Protein AF-A0A7X9IGI2-F1 (afdb_monomer)

Secondary structure (DSSP, 8-state):
-HHHHHHHHHHHTSS-PEEEEEETTS---HHHHHHTS---TTSPPEEEEEESGGGS-TTHHHHTHHHHHT--TTEEEEE-----EETTEEPPPHHHHTSHHHHHHHHTT-------S-HHHHHHHHHHHHHHTT--

Sequence (136 aa):
MIRNRVERLLGESGEVFTREVFQGDEEIPDAFWRALTAPSLFAEPKAVILRRADSLPDEFWPKLKGPLSGFSAHVWPMICLEKPFGKKGPAVPKALSSQPYYQVAEKRRWIWTSPGLTRKDMAPMLKDWAGAKGLS

Foldseek 3Di:
DVVVVVVVVCVVVPFDADEDEAELLDPGDPVLVVLLDDPDPPDAAHEREYECVVNHDLVVQVVCLVSPVVPDPSYHYHYYHDDAADPVGDDDDPSNCPDPVNVVCVVVVVDDGDNPDDPVCPVVVVVVVCVVVVHD

Solvent-accessible surface area (backbone atoms only — not comparable to full-atom values): 8383 Å² total; per-residue (Å²): 107,69,65,61,51,51,54,48,53,45,65,72,64,80,57,79,59,50,78,47,79,46,53,27,78,50,86,80,54,74,64,57,62,53,59,54,46,82,93,49,97,83,49,78,30,31,34,39,33,34,35,42,43,69,61,46,58,64,80,53,48,69,66,48,53,67,59,63,67,69,72,52,89,46,40,45,80,43,84,36,72,75,69,76,56,49,99,90,43,67,84,74,58,67,57,47,65,72,33,70,69,44,51,48,32,56,77,71,64,67,72,81,86,77,78,68,85,40,88,80,52,42,63,59,51,51,50,54,54,30,52,77,68,75,48,130

Mean predicted aligned error: 6.14 Å

Nearest PDB structures (foldseek):
  6vvo-assembly1_C  TM=6.157E-01  e=3.316E-02  Homo sapiens
  8dqx-assembly1_C  TM=5.634E-01  e=2.230E-02  Saccharomyces cerevisiae
  2chg-assembly3_C  TM=4.987E-01  e=2.087E-02  Archaeoglobus fulgidus
  1sxj-assembly1_C  TM=5.722E-01  e=1.976E-01  Saccharomyces cerevisiae
  6vvo-assembly1_D  TM=4.394E-01  e=2.575E-01  Homo sapiens

Structure (mmCIF, N/CA/C/O backbone):
data_AF-A0A7X9IGI2-F1
#
_entry.id   AF-A0A7X9IGI2-F1
#
loop_
_atom_site.group_PDB
_atom_site.id
_atom_site.type_symbol
_atom_site.label_atom_id
_atom_site.label_alt_id
_atom_site.label_comp_id
_atom_site.label_asym_id
_atom_site.label_entity_id
_atom_site.label_seq_id
_atom_site.pdbx_PDB_ins_code
_atom_site.Cartn_x
_atom_site.Cartn_y
_atom_site.Cartn_z
_atom_site.occupancy
_atom_site.B_iso_or_equiv
_atom_site.auth_seq_id
_atom_site.auth_comp_id
_atom_site.auth_asym_id
_atom_site.auth_atom_id
_atom_site.pdbx_PDB_model_num
ATOM 1 N N . MET A 1 1 ? -5.372 -7.667 11.086 1.00 78.69 1 MET A N 1
ATOM 2 C CA . MET A 1 1 ? -6.389 -7.352 10.057 1.00 78.69 1 MET A CA 1
ATOM 3 C C . MET A 1 1 ? -5.795 -6.992 8.705 1.00 78.69 1 MET A C 1
ATOM 5 O O . MET A 1 1 ? -6.183 -7.638 7.745 1.00 78.69 1 MET A O 1
ATOM 9 N N . ILE A 1 2 ? -4.841 -6.058 8.607 1.00 85.06 2 ILE A N 1
ATOM 10 C CA . ILE A 1 2 ? -4.205 -5.705 7.318 1.00 85.06 2 ILE A CA 1
ATOM 11 C C . ILE A 1 2 ? -3.589 -6.930 6.632 1.00 85.06 2 ILE A C 1
ATOM 13 O O . ILE A 1 2 ? -3.909 -7.187 5.480 1.00 85.06 2 ILE A O 1
ATOM 17 N N . ARG A 1 3 ? -2.814 -7.751 7.361 1.00 85.50 3 ARG A N 1
ATOM 18 C CA . ARG A 1 3 ? -2.268 -9.018 6.835 1.00 85.50 3 ARG A CA 1
ATOM 19 C C . ARG A 1 3 ? -3.350 -9.904 6.209 1.00 85.50 3 ARG A C 1
ATOM 21 O O . ARG A 1 3 ? -3.248 -10.233 5.039 1.00 85.50 3 ARG A O 1
ATOM 28 N N . ASN A 1 4 ? -4.405 -10.222 6.960 1.00 85.31 4 ASN A N 1
ATOM 29 C CA . ASN A 1 4 ? -5.493 -11.073 6.468 1.00 85.31 4 ASN A CA 1
ATOM 30 C C . ASN A 1 4 ? -6.215 -10.442 5.264 1.00 85.31 4 ASN A C 1
ATOM 32 O O . ASN A 1 4 ? -6.658 -11.158 4.374 1.00 85.31 4 ASN A O 1
ATOM 36 N N . ARG A 1 5 ? -6.346 -9.106 5.222 1.00 90.12 5 ARG A N 1
ATOM 37 C CA . ARG A 1 5 ? -6.935 -8.405 4.074 1.00 90.12 5 ARG A CA 1
ATOM 38 C C . ARG A 1 5 ? -6.053 -8.529 2.835 1.00 90.12 5 ARG A C 1
ATOM 40 O O . ARG A 1 5 ? -6.588 -8.819 1.773 1.00 90.12 5 ARG A O 1
ATOM 47 N N . VAL A 1 6 ? -4.743 -8.337 2.977 1.00 90.56 6 VAL A N 1
ATOM 48 C CA . VAL A 1 6 ? -3.764 -8.543 1.900 1.00 90.56 6 VAL A CA 1
ATOM 49 C C . VAL A 1 6 ? -3.816 -9.990 1.418 1.00 90.56 6 VAL A C 1
ATOM 51 O O . VAL A 1 6 ? -4.019 -10.221 0.237 1.00 90.56 6 VAL A O 1
ATOM 54 N N . GLU A 1 7 ? -3.723 -10.966 2.322 1.00 89.94 7 GLU A N 1
ATOM 55 C CA . GLU A 1 7 ? -3.782 -12.395 1.978 1.00 89.94 7 GLU A CA 1
ATOM 56 C C . GLU A 1 7 ? -5.072 -12.756 1.243 1.00 89.94 7 GLU A C 1
ATOM 58 O O . GLU A 1 7 ? -5.031 -13.462 0.241 1.00 89.94 7 GLU A O 1
ATOM 63 N N . ARG A 1 8 ? -6.207 -12.212 1.691 1.00 90.19 8 ARG A N 1
ATOM 64 C CA . ARG A 1 8 ? -7.489 -12.392 1.016 1.00 90.19 8 ARG A CA 1
ATOM 65 C C . ARG A 1 8 ? -7.494 -11.783 -0.387 1.00 90.19 8 ARG A C 1
ATOM 67 O O . ARG A 1 8 ? -7.931 -12.454 -1.308 1.00 90.19 8 ARG A O 1
ATOM 74 N N . LEU A 1 9 ? -7.009 -10.551 -0.555 1.00 91.81 9 LEU A N 1
ATOM 75 C CA . LEU A 1 9 ? -6.936 -9.896 -1.868 1.00 91.81 9 LEU A CA 1
ATOM 76 C C . LEU A 1 9 ? -6.048 -10.673 -2.844 1.00 91.81 9 LEU A C 1
ATOM 78 O O . LEU A 1 9 ? -6.419 -10.843 -4.000 1.00 91.81 9 LEU A O 1
ATOM 82 N N . LEU A 1 10 ? -4.903 -11.167 -2.370 1.00 91.25 10 LEU A N 1
ATOM 83 C CA . LEU A 1 10 ? -4.006 -11.986 -3.181 1.00 91.25 10 LEU A CA 1
ATOM 84 C C . LEU A 1 10 ? -4.658 -13.330 -3.533 1.00 91.25 10 LEU A C 1
ATOM 86 O O . LEU A 1 10 ? -4.632 -13.725 -4.692 1.00 91.25 10 LEU A O 1
ATOM 90 N N . GLY A 1 11 ? -5.318 -13.992 -2.579 1.00 89.06 11 GLY A N 1
ATOM 91 C CA . GLY A 1 11 ? -6.041 -15.242 -2.836 1.00 89.06 11 GLY A CA 1
ATOM 92 C C . GLY A 1 11 ? -7.226 -15.086 -3.798 1.00 89.06 11 GLY A C 1
ATOM 93 O O . GLY A 1 11 ? -7.468 -15.967 -4.615 1.00 89.06 11 GLY A O 1
ATOM 94 N N . GLU A 1 12 ? -7.940 -13.959 -3.742 1.00 90.62 12 GLU A N 1
ATOM 95 C CA . GLU A 1 12 ? -9.060 -13.638 -4.642 1.00 90.62 12 GLU A CA 1
ATOM 96 C C . GLU A 1 12 ? -8.598 -13.271 -6.066 1.00 90.62 12 GLU A C 1
ATOM 98 O O . GLU A 1 12 ? -9.409 -13.301 -6.989 1.00 90.62 12 GLU A O 1
ATOM 103 N N . SER A 1 13 ? -7.318 -12.938 -6.265 1.00 87.44 13 SER A N 1
ATOM 104 C CA . SER A 1 13 ? -6.795 -12.507 -7.570 1.00 87.44 13 SER A CA 1
ATOM 105 C C . SER A 1 13 ? -6.610 -13.635 -8.585 1.00 87.44 13 SER A C 1
ATOM 107 O O . SER A 1 13 ? -6.588 -13.375 -9.783 1.00 87.44 13 SER A O 1
ATOM 109 N N . GLY A 1 14 ? -6.472 -14.878 -8.115 1.00 84.69 14 GLY A N 1
ATOM 110 C CA . GLY A 1 14 ? -6.148 -16.031 -8.959 1.00 84.69 14 GLY A CA 1
ATOM 111 C C . GLY A 1 14 ? -4.689 -16.089 -9.437 1.00 84.69 14 GLY A C 1
ATOM 112 O O . GLY A 1 14 ? -4.305 -17.084 -10.047 1.00 84.69 14 GLY A O 1
ATOM 113 N N . GLU A 1 15 ? -3.867 -15.082 -9.131 1.00 86.31 15 GLU A N 1
ATOM 114 C CA . GLU A 1 15 ? -2.439 -15.037 -9.451 1.00 86.31 15 GLU A CA 1
ATOM 115 C C . GLU A 1 15 ? -1.572 -15.266 -8.203 1.00 86.31 15 GLU A C 1
ATOM 117 O O . GLU A 1 15 ? -1.940 -14.925 -7.074 1.00 86.31 15 GLU A O 1
ATOM 122 N N . VAL A 1 16 ? -0.382 -15.837 -8.404 1.00 88.56 16 VAL A N 1
ATOM 123 C CA . VAL A 1 16 ? 0.604 -16.020 -7.333 1.00 88.56 16 VAL A CA 1
ATOM 124 C C . VAL A 1 16 ? 1.535 -14.814 -7.311 1.00 88.56 16 VAL A C 1
ATOM 126 O O . VAL A 1 16 ? 2.353 -14.636 -8.209 1.00 88.56 16 VAL A O 1
ATOM 129 N N . PHE A 1 17 ? 1.417 -14.003 -6.260 1.00 90.94 17 PHE A N 1
ATOM 130 C CA . PHE A 1 17 ? 2.268 -12.838 -6.043 1.00 90.94 17 PHE A CA 1
ATOM 131 C C . PHE A 1 17 ? 3.368 -13.117 -5.018 1.00 90.94 17 PHE A C 1
ATOM 133 O O . PHE A 1 17 ? 3.089 -13.513 -3.879 1.00 90.94 17 PHE A O 1
ATOM 140 N N . THR A 1 18 ? 4.607 -12.780 -5.367 1.00 92.00 18 THR A N 1
ATOM 141 C CA . THR A 1 18 ? 5.691 -12.638 -4.388 1.00 92.00 18 THR A CA 1
ATOM 142 C C . THR A 1 18 ? 5.451 -11.373 -3.563 1.00 92.00 18 THR A C 1
ATOM 144 O O . THR A 1 18 ? 5.169 -10.303 -4.100 1.00 92.00 18 THR A O 1
ATOM 147 N N . ARG A 1 19 ? 5.517 -11.482 -2.232 1.00 93.62 19 ARG A N 1
ATOM 148 C CA . ARG A 1 19 ? 5.216 -10.369 -1.315 1.00 93.62 19 ARG A CA 1
ATOM 149 C C . ARG A 1 19 ? 6.498 -9.661 -0.900 1.00 93.62 19 ARG A C 1
ATOM 151 O O . ARG A 1 19 ? 7.344 -10.274 -0.255 1.00 93.62 19 ARG A O 1
ATOM 158 N N . GLU A 1 20 ? 6.585 -8.366 -1.176 1.00 95.50 20 GLU A N 1
ATOM 159 C CA . GLU A 1 20 ? 7.664 -7.500 -0.698 1.00 95.50 20 GLU A CA 1
ATOM 160 C C . GLU A 1 20 ? 7.074 -6.441 0.239 1.00 95.50 20 GLU A C 1
ATOM 162 O O . GLU A 1 20 ? 6.210 -5.661 -0.160 1.00 95.50 20 GLU A O 1
ATOM 167 N N . VAL A 1 21 ? 7.491 -6.449 1.509 1.00 96.62 21 VAL A N 1
ATOM 168 C CA . VAL A 1 21 ? 6.923 -5.588 2.558 1.00 96.62 21 VAL A CA 1
ATOM 169 C C . VAL A 1 21 ? 7.945 -4.540 2.981 1.00 96.62 21 VAL A C 1
ATOM 171 O O . VAL A 1 21 ? 9.053 -4.885 3.379 1.00 96.62 21 VAL A O 1
ATOM 174 N N . PHE A 1 22 ? 7.537 -3.274 2.955 1.00 97.44 22 PHE A N 1
ATOM 175 C CA . PHE A 1 22 ? 8.331 -2.113 3.356 1.00 97.44 22 PHE A CA 1
ATOM 176 C C . PHE A 1 22 ? 7.627 -1.356 4.489 1.00 97.44 22 PHE A C 1
ATOM 178 O O . PHE A 1 22 ? 6.395 -1.364 4.572 1.00 97.44 22 PHE A O 1
ATOM 185 N N . GLN A 1 23 ? 8.397 -0.710 5.365 1.00 96.94 23 GLN A N 1
ATOM 186 C CA . GLN A 1 23 ? 7.902 0.035 6.528 1.00 96.94 23 GLN A CA 1
ATOM 187 C C . GLN A 1 23 ? 8.073 1.541 6.304 1.00 96.94 23 GLN A C 1
ATOM 189 O O . GLN A 1 23 ? 9.168 2.000 6.008 1.00 96.94 23 GLN A O 1
ATOM 194 N N . GLY A 1 24 ? 6.987 2.304 6.419 1.00 96.25 24 GLY A N 1
ATOM 195 C CA . GLY A 1 24 ? 6.959 3.748 6.166 1.00 96.25 24 GLY A CA 1
ATOM 196 C C . GLY A 1 24 ? 7.414 4.626 7.330 1.00 96.25 24 GLY A C 1
ATOM 197 O O . GLY A 1 24 ? 7.566 5.830 7.162 1.00 96.25 24 GLY A O 1
ATOM 198 N N . ASP A 1 25 ? 7.613 4.048 8.508 1.00 95.12 25 ASP A N 1
ATOM 199 C CA . ASP A 1 25 ? 8.218 4.70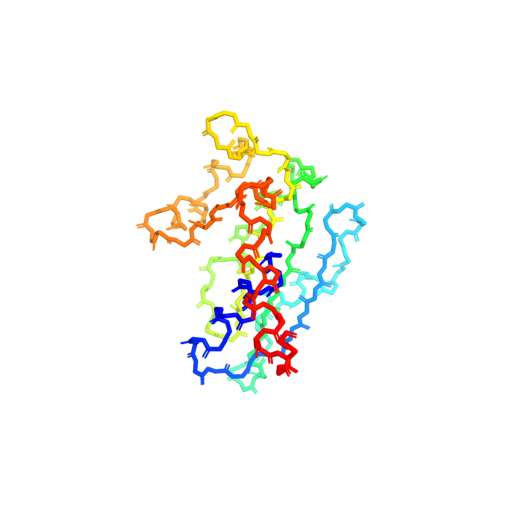4 9.670 1.00 95.12 25 ASP A CA 1
ATOM 200 C C . ASP A 1 25 ? 9.730 4.445 9.779 1.00 95.12 25 ASP A C 1
ATOM 202 O O . ASP A 1 25 ? 10.364 4.860 10.746 1.00 95.12 25 ASP A O 1
ATOM 206 N N . GLU A 1 26 ? 10.293 3.771 8.781 1.00 93.31 26 GLU A N 1
ATOM 207 C CA . GLU A 1 26 ? 11.723 3.595 8.572 1.00 93.31 26 GLU A CA 1
ATOM 208 C C . GLU A 1 26 ? 12.136 4.347 7.297 1.00 93.31 26 GLU A C 1
ATOM 210 O O . GLU A 1 26 ? 11.296 4.794 6.507 1.00 93.31 26 GLU A O 1
ATOM 215 N N . GLU A 1 27 ? 13.442 4.503 7.083 1.00 93.94 27 GLU A N 1
ATOM 216 C CA . GLU A 1 27 ? 13.941 5.054 5.826 1.00 93.94 27 GLU A CA 1
ATOM 217 C C . GLU A 1 27 ? 13.536 4.144 4.658 1.00 93.94 27 GLU A C 1
ATOM 219 O O . GLU A 1 27 ? 13.802 2.942 4.667 1.00 93.94 27 GLU A O 1
ATOM 224 N N . ILE A 1 28 ? 12.883 4.719 3.644 1.00 96.31 28 ILE A N 1
ATOM 225 C CA . ILE A 1 28 ? 12.427 3.960 2.478 1.00 96.31 28 ILE A CA 1
ATOM 226 C C . ILE A 1 28 ? 13.632 3.575 1.611 1.00 96.31 28 ILE A C 1
ATOM 228 O O . ILE A 1 28 ? 14.236 4.458 0.999 1.00 96.31 28 ILE A O 1
ATOM 232 N N . PRO A 1 29 ? 13.956 2.275 1.481 1.00 96.00 29 PRO A N 1
ATOM 233 C CA . PRO A 1 29 ? 15.134 1.844 0.742 1.00 96.00 29 PRO A CA 1
ATOM 234 C C . PRO A 1 29 ? 14.913 1.920 -0.774 1.00 96.00 29 PRO A C 1
ATOM 236 O O . PRO A 1 29 ? 13.800 1.730 -1.264 1.00 96.00 29 PRO A O 1
ATOM 239 N N . ASP A 1 30 ? 15.991 2.025 -1.553 1.00 94.56 30 ASP A N 1
ATOM 240 C CA . ASP A 1 30 ? 15.944 1.969 -3.027 1.00 94.56 30 ASP A CA 1
ATOM 241 C C . ASP A 1 30 ? 15.309 0.684 -3.582 1.00 94.56 30 ASP A C 1
ATOM 243 O O . ASP A 1 30 ? 14.835 0.632 -4.719 1.00 94.56 30 ASP A O 1
ATOM 247 N N . ALA A 1 31 ? 15.306 -0.393 -2.793 1.00 94.19 31 ALA A N 1
ATOM 248 C CA . ALA A 1 31 ? 14.595 -1.623 -3.129 1.00 94.19 31 ALA A CA 1
ATOM 249 C C . ALA A 1 31 ? 13.082 -1.399 -3.307 1.00 94.19 31 ALA A C 1
ATOM 251 O O . ALA A 1 31 ? 12.505 -1.982 -4.218 1.00 94.19 31 ALA A O 1
ATOM 252 N N . PHE A 1 32 ? 12.463 -0.509 -2.523 1.00 95.62 32 PHE A N 1
ATOM 253 C CA . PHE A 1 32 ? 11.042 -0.175 -2.653 1.00 95.62 32 PHE A CA 1
ATOM 254 C C . PHE A 1 32 ? 10.729 0.418 -4.028 1.00 95.62 32 PHE A C 1
ATOM 256 O O . PHE A 1 32 ? 9.820 -0.034 -4.723 1.00 95.62 32 PHE A O 1
ATOM 263 N N . TRP A 1 33 ? 11.522 1.405 -4.449 1.00 93.88 33 TRP A N 1
ATOM 264 C CA . TRP A 1 33 ? 11.326 2.074 -5.733 1.00 93.88 33 TRP A CA 1
ATOM 265 C C . TRP A 1 33 ? 11.521 1.116 -6.906 1.00 93.88 33 TRP A C 1
ATOM 267 O O . TRP A 1 33 ? 10.726 1.127 -7.842 1.00 93.88 33 TRP A O 1
ATOM 277 N N . ARG A 1 34 ? 12.521 0.231 -6.822 1.00 91.25 34 ARG A N 1
ATOM 278 C CA . ARG A 1 34 ? 12.740 -0.828 -7.816 1.00 91.25 34 ARG A CA 1
ATOM 279 C C . ARG A 1 34 ? 11.595 -1.838 -7.846 1.00 91.25 34 ARG A C 1
ATOM 281 O O . ARG A 1 34 ? 11.187 -2.239 -8.930 1.00 91.25 34 ARG A O 1
ATOM 288 N N . ALA A 1 35 ? 11.046 -2.213 -6.692 1.00 92.19 35 ALA A N 1
ATOM 289 C CA . ALA A 1 35 ? 9.927 -3.150 -6.609 1.00 92.19 35 ALA A CA 1
ATOM 290 C C . ALA A 1 35 ? 8.647 -2.604 -7.263 1.00 92.19 35 ALA A C 1
ATOM 292 O O . ALA A 1 35 ? 7.864 -3.373 -7.814 1.00 92.19 35 ALA A O 1
ATOM 293 N N . LEU A 1 36 ? 8.447 -1.279 -7.250 1.00 91.38 36 LEU A N 1
ATOM 294 C CA . LEU A 1 36 ? 7.322 -0.628 -7.933 1.00 91.38 36 LEU A CA 1
ATOM 295 C C . LEU A 1 36 ? 7.464 -0.575 -9.461 1.00 91.38 36 LEU A C 1
ATOM 297 O O . LEU A 1 36 ? 6.502 -0.252 -10.157 1.00 91.38 36 LEU A O 1
ATOM 301 N N . THR A 1 37 ? 8.647 -0.871 -9.992 1.00 85.25 37 THR A N 1
ATOM 302 C CA . THR A 1 37 ? 8.896 -0.921 -11.433 1.00 85.25 37 THR A CA 1
ATOM 303 C C . THR A 1 37 ? 8.889 -2.366 -11.913 1.00 85.25 37 THR A C 1
ATOM 305 O O . THR A 1 37 ? 9.466 -3.237 -11.269 1.00 85.25 37 THR A O 1
ATOM 308 N N . ALA A 1 38 ? 8.245 -2.642 -13.047 1.00 70.50 38 ALA A N 1
ATOM 309 C CA . ALA A 1 38 ? 8.281 -3.970 -13.651 1.00 70.50 38 ALA A CA 1
ATOM 310 C C . ALA A 1 38 ? 9.558 -4.112 -14.502 1.00 70.50 38 ALA A C 1
ATOM 312 O O . ALA A 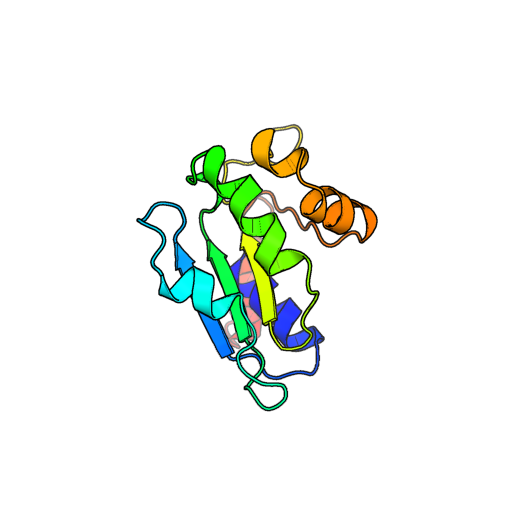1 38 ? 9.693 -3.384 -15.486 1.00 70.50 38 ALA A O 1
ATOM 313 N N . PRO A 1 39 ? 10.496 -5.019 -14.167 1.00 63.69 39 PRO A N 1
ATOM 314 C CA . PRO A 1 39 ? 11.734 -5.165 -14.931 1.00 63.69 39 PRO A CA 1
ATOM 315 C C . PRO A 1 39 ? 11.548 -5.959 -16.238 1.00 63.69 39 PRO A C 1
ATOM 317 O O . PRO A 1 39 ? 12.385 -5.860 -17.129 1.00 63.69 39 PRO A O 1
ATOM 320 N N . SER A 1 40 ? 10.480 -6.759 -16.366 1.00 67.56 40 SER A N 1
ATOM 321 C CA . SER A 1 40 ? 10.192 -7.602 -17.538 1.00 67.56 40 SER A CA 1
ATOM 322 C C . SER A 1 40 ? 8.738 -8.096 -17.524 1.00 67.56 40 SER A C 1
ATOM 324 O O . SER A 1 40 ? 8.174 -8.288 -16.450 1.00 67.56 40 SER A O 1
ATOM 326 N N . LEU A 1 41 ? 8.153 -8.363 -18.701 1.00 66.06 41 LEU A N 1
ATOM 327 C CA . LEU A 1 41 ? 6.835 -9.010 -18.862 1.00 66.06 41 LEU A CA 1
ATOM 328 C C . LEU A 1 41 ? 6.807 -10.468 -18.366 1.00 66.06 41 LEU A C 1
ATOM 330 O O . LEU A 1 41 ? 5.741 -11.030 -18.150 1.00 66.06 41 LEU A O 1
ATOM 334 N N . PHE A 1 42 ? 7.975 -11.089 -18.194 1.00 69.19 42 PHE A N 1
ATOM 335 C CA . PHE A 1 42 ? 8.107 -12.456 -17.675 1.00 69.19 42 PHE A CA 1
ATOM 336 C C . PHE A 1 42 ? 8.496 -12.491 -16.196 1.00 69.19 42 PHE A C 1
ATOM 338 O O . PHE A 1 42 ? 8.781 -13.559 -15.659 1.00 69.19 42 PHE A O 1
ATOM 345 N N . ALA A 1 43 ? 8.572 -11.330 -15.541 1.00 76.12 43 ALA A N 1
ATOM 346 C CA . ALA A 1 43 ? 8.861 -11.280 -14.120 1.00 76.12 43 ALA A CA 1
ATOM 347 C C . ALA A 1 43 ? 7.687 -11.863 -13.324 1.00 76.12 43 ALA A C 1
ATOM 349 O O . ALA A 1 43 ? 6.518 -11.635 -13.654 1.00 76.12 43 ALA A O 1
ATOM 350 N N . GLU A 1 44 ? 8.013 -12.584 -12.251 1.00 84.00 44 GLU A N 1
ATOM 351 C CA . GLU A 1 44 ? 7.019 -13.025 -11.276 1.00 84.00 44 GLU A CA 1
ATOM 352 C C . GLU A 1 44 ? 6.212 -11.817 -10.776 1.00 84.00 44 GLU A C 1
ATOM 354 O O . GLU A 1 44 ? 6.821 -10.796 -10.429 1.00 84.00 44 GLU A O 1
ATOM 359 N N . PRO A 1 45 ? 4.869 -11.901 -10.732 1.00 89.75 45 PRO A N 1
ATOM 360 C CA . PRO A 1 45 ? 4.045 -10.841 -10.176 1.00 89.75 45 PRO A CA 1
ATOM 361 C C . PRO A 1 45 ? 4.430 -10.540 -8.724 1.00 89.75 45 PRO A C 1
ATOM 363 O O . PRO A 1 45 ? 4.666 -11.443 -7.918 1.00 89.75 45 PRO A O 1
ATOM 366 N N . LYS A 1 46 ? 4.477 -9.257 -8.366 1.00 92.25 46 LYS A N 1
ATOM 367 C CA . LYS A 1 46 ? 4.873 -8.792 -7.032 1.00 92.25 46 LYS A CA 1
ATOM 368 C C . LYS A 1 46 ? 3.791 -7.960 -6.372 1.00 92.25 46 LYS A C 1
ATOM 370 O O . LYS A 1 46 ? 3.303 -6.991 -6.944 1.00 92.25 46 LYS A O 1
ATOM 375 N N . ALA A 1 47 ? 3.460 -8.306 -5.136 1.00 94.62 47 ALA A N 1
ATOM 376 C CA . ALA A 1 47 ? 2.657 -7.473 -4.258 1.00 94.62 47 ALA A CA 1
ATOM 377 C C . ALA A 1 47 ? 3.599 -6.611 -3.411 1.00 94.62 47 ALA A C 1
ATOM 379 O O . ALA A 1 47 ? 4.266 -7.116 -2.505 1.00 94.62 47 ALA A O 1
ATOM 380 N N . VAL A 1 48 ? 3.656 -5.314 -3.715 1.00 95.88 48 VAL A N 1
ATOM 381 C CA . VAL A 1 48 ? 4.512 -4.344 -3.020 1.00 95.88 48 VAL A CA 1
ATOM 382 C C . VAL A 1 48 ? 3.695 -3.680 -1.925 1.00 95.88 48 VAL A C 1
ATOM 384 O O . VAL A 1 48 ? 2.818 -2.862 -2.197 1.00 95.88 48 VAL A O 1
ATOM 387 N N . ILE A 1 49 ? 3.958 -4.045 -0.676 1.00 97.06 49 ILE A N 1
ATOM 388 C CA . ILE A 1 49 ? 3.141 -3.658 0.473 1.00 97.06 49 ILE A CA 1
ATOM 389 C C . ILE A 1 49 ? 3.904 -2.626 1.298 1.00 97.06 49 ILE A C 1
ATOM 391 O O . ILE A 1 49 ? 4.913 -2.946 1.920 1.00 97.06 49 ILE A O 1
ATOM 395 N N . LEU A 1 50 ? 3.396 -1.397 1.349 1.00 97.38 50 LEU A N 1
ATOM 396 C CA . LEU A 1 50 ? 3.950 -0.326 2.173 1.00 97.38 50 LEU A CA 1
ATOM 397 C C . LEU A 1 50 ? 3.106 -0.168 3.437 1.00 97.38 50 LEU A C 1
ATOM 399 O O . LEU A 1 50 ? 1.974 0.319 3.383 1.00 97.38 50 LEU A O 1
ATOM 403 N N . ARG A 1 51 ? 3.648 -0.616 4.566 1.00 96.50 51 ARG A N 1
ATOM 404 C CA . ARG A 1 51 ? 3.028 -0.536 5.893 1.00 96.50 51 ARG A CA 1
ATOM 405 C C . ARG A 1 51 ? 3.373 0.762 6.595 1.00 96.50 51 ARG A C 1
ATOM 407 O O . ARG A 1 51 ? 4.377 1.379 6.262 1.00 96.50 51 ARG A O 1
ATOM 414 N N . ARG A 1 52 ? 2.542 1.168 7.563 1.00 94.56 52 ARG A N 1
ATOM 415 C CA . ARG A 1 52 ? 2.724 2.419 8.331 1.00 94.56 52 ARG A CA 1
ATOM 416 C C . ARG A 1 52 ? 3.035 3.625 7.430 1.00 94.56 52 ARG A C 1
ATOM 418 O O . ARG A 1 52 ? 3.826 4.498 7.774 1.00 94.56 52 ARG A O 1
ATOM 425 N N . ALA A 1 53 ? 2.423 3.664 6.242 1.00 95.75 53 ALA A N 1
ATOM 426 C CA . ALA A 1 53 ? 2.714 4.676 5.226 1.00 95.75 53 ALA A CA 1
ATOM 427 C C . ALA A 1 53 ? 2.311 6.085 5.689 1.00 95.75 53 ALA A C 1
ATOM 429 O O . ALA A 1 53 ? 2.720 7.089 5.126 1.00 95.75 53 ALA A O 1
ATOM 430 N N . ASP A 1 54 ? 1.495 6.167 6.731 1.00 93.06 54 ASP A N 1
ATOM 431 C CA . ASP A 1 54 ? 1.051 7.395 7.363 1.00 93.06 54 ASP A CA 1
ATOM 432 C C . ASP A 1 54 ? 2.130 8.134 8.176 1.00 93.06 54 ASP A C 1
ATOM 434 O O . ASP A 1 54 ? 1.887 9.291 8.545 1.00 93.06 54 ASP A O 1
ATOM 438 N N . SER A 1 55 ? 3.275 7.489 8.430 1.00 94.56 55 SER A N 1
ATOM 439 C CA . SER A 1 55 ? 4.489 8.095 8.995 1.00 94.56 55 SER A CA 1
ATOM 440 C C . SER A 1 55 ? 5.356 8.796 7.946 1.00 94.56 55 SER A C 1
ATOM 442 O O . SER A 1 55 ? 6.282 9.518 8.310 1.00 94.56 55 SER A O 1
ATOM 444 N N . LEU A 1 56 ? 5.065 8.607 6.655 1.00 95.88 56 LEU A N 1
ATOM 445 C CA . LEU A 1 56 ? 5.854 9.204 5.583 1.00 95.88 56 LEU A CA 1
ATOM 446 C C . LEU A 1 56 ? 5.593 10.706 5.470 1.00 95.88 56 LEU A C 1
ATOM 448 O O . LEU A 1 56 ? 4.456 11.153 5.664 1.00 95.88 56 LEU A O 1
ATOM 452 N N . PRO A 1 57 ? 6.628 11.487 5.122 1.00 95.44 57 PRO A N 1
ATOM 453 C CA . PRO A 1 57 ? 6.496 12.926 5.018 1.00 95.44 57 PRO A CA 1
ATOM 454 C C . PRO A 1 57 ? 5.688 13.311 3.772 1.00 95.44 57 PRO A C 1
ATOM 456 O O . PRO A 1 57 ? 5.557 12.537 2.819 1.00 95.44 57 PRO A O 1
ATOM 459 N N . ASP A 1 58 ? 5.130 14.520 3.758 1.00 95.88 58 ASP A N 1
ATOM 460 C CA . ASP A 1 58 ? 4.196 14.944 2.709 1.00 95.88 58 ASP A CA 1
ATOM 461 C C . ASP A 1 58 ? 4.833 14.945 1.302 1.00 95.88 58 ASP A C 1
ATOM 463 O O . ASP A 1 58 ? 4.159 14.640 0.313 1.00 95.88 58 ASP A O 1
ATOM 467 N N . GLU A 1 59 ? 6.141 15.199 1.193 1.00 95.75 59 GLU A N 1
ATOM 468 C CA . GLU A 1 59 ? 6.902 15.141 -0.060 1.00 95.75 59 GLU A CA 1
ATOM 469 C C . GLU A 1 59 ? 7.095 13.724 -0.623 1.00 95.75 59 GLU A C 1
ATOM 471 O O . GLU A 1 59 ? 7.554 13.568 -1.759 1.00 95.75 59 GLU A O 1
ATOM 476 N N . PHE A 1 60 ? 6.750 12.678 0.134 1.00 96.50 60 PHE A N 1
ATOM 477 C CA . PHE A 1 60 ? 6.773 11.303 -0.359 1.00 96.50 60 PHE A CA 1
ATOM 478 C C . PHE A 1 60 ? 5.672 11.060 -1.398 1.00 96.50 60 PHE A C 1
ATOM 480 O O . PHE A 1 60 ? 5.916 10.463 -2.448 1.00 96.50 60 PHE A O 1
ATOM 487 N N . TRP A 1 61 ? 4.458 11.551 -1.142 1.00 96.31 61 TRP A N 1
ATOM 488 C CA . TRP A 1 61 ? 3.270 11.207 -1.930 1.00 96.31 61 TRP A CA 1
ATOM 489 C C . TRP A 1 61 ? 3.353 11.591 -3.415 1.00 96.31 61 TRP A C 1
ATOM 491 O O . TRP A 1 61 ? 2.946 10.773 -4.250 1.00 96.31 61 TRP A O 1
ATOM 501 N N . PRO A 1 62 ? 3.912 12.756 -3.801 1.00 95.88 62 PRO A N 1
ATOM 502 C CA . PRO A 1 62 ? 4.118 13.088 -5.209 1.00 95.88 62 PRO A CA 1
ATOM 503 C C . PRO A 1 62 ? 5.071 12.127 -5.936 1.00 95.88 62 PRO A C 1
ATOM 505 O O . PRO A 1 62 ? 4.882 11.876 -7.128 1.00 95.88 62 PRO A O 1
ATOM 508 N N . LYS A 1 63 ? 6.064 11.546 -5.240 1.00 95.38 63 LYS A N 1
ATOM 509 C CA . LYS A 1 63 ? 7.071 10.647 -5.840 1.00 95.38 63 LYS A CA 1
ATOM 510 C C . LYS A 1 63 ? 6.456 9.342 -6.357 1.00 95.38 63 LYS A C 1
ATOM 512 O O . LYS A 1 63 ? 6.951 8.773 -7.324 1.00 95.38 63 LYS A O 1
ATOM 517 N N . LEU A 1 64 ? 5.330 8.906 -5.787 1.00 94.44 64 LEU A N 1
ATOM 518 C CA . LEU A 1 64 ? 4.595 7.720 -6.242 1.00 94.44 64 LEU A CA 1
ATOM 519 C C . LEU A 1 64 ? 3.867 7.909 -7.578 1.00 94.44 64 LEU A C 1
ATOM 521 O O . LEU A 1 64 ? 3.506 6.923 -8.217 1.00 94.44 64 LEU A O 1
ATOM 525 N N . LYS A 1 65 ? 3.650 9.150 -8.033 1.00 92.50 65 LYS A N 1
ATOM 526 C CA . LYS A 1 65 ? 2.878 9.412 -9.256 1.00 92.50 65 LYS A CA 1
ATOM 527 C C . LYS A 1 65 ? 3.477 8.716 -10.480 1.00 92.50 65 LYS A C 1
ATOM 529 O O . LYS A 1 65 ? 2.726 8.145 -11.263 1.00 92.50 65 LYS A O 1
ATOM 534 N N . GLY A 1 66 ? 4.801 8.764 -10.636 1.00 90.50 66 GLY A N 1
ATOM 535 C CA . GLY A 1 66 ? 5.501 8.120 -11.749 1.00 90.50 66 GLY A CA 1
ATOM 536 C C . GLY A 1 66 ? 5.311 6.600 -11.735 1.00 90.50 66 GLY A C 1
ATOM 537 O O . GLY A 1 66 ? 4.662 6.081 -12.644 1.00 90.50 66 GLY A O 1
ATOM 538 N N . PRO A 1 67 ? 5.778 5.896 -10.686 1.00 89.69 67 PRO A N 1
ATOM 539 C CA . PRO A 1 67 ? 5.656 4.441 -10.589 1.00 89.69 67 PRO A CA 1
ATOM 540 C C . PRO A 1 67 ? 4.215 3.916 -10.704 1.00 89.69 67 PRO A C 1
ATOM 542 O O . PRO A 1 67 ? 3.985 2.889 -11.333 1.00 89.69 67 PRO A O 1
ATOM 545 N N . LEU A 1 68 ? 3.223 4.633 -10.162 1.00 89.94 68 LEU A N 1
ATOM 546 C CA . LEU A 1 68 ? 1.819 4.200 -10.196 1.00 89.94 68 LEU A CA 1
ATOM 547 C C . LEU A 1 68 ? 1.087 4.526 -11.508 1.00 89.94 68 LEU A C 1
ATOM 549 O O . LEU A 1 68 ? -0.009 4.019 -11.731 1.00 89.94 68 LEU A O 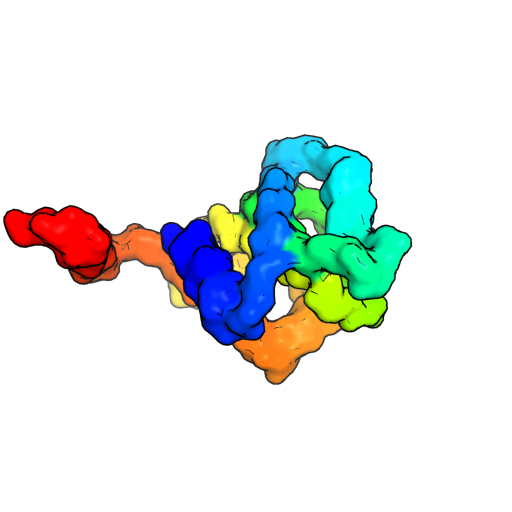1
ATOM 553 N N . SER A 1 69 ? 1.657 5.365 -12.378 1.00 85.00 69 SER A N 1
ATOM 554 C CA . SER A 1 69 ? 0.994 5.780 -13.624 1.00 85.00 69 SER A CA 1
ATOM 555 C C . SER A 1 69 ? 0.915 4.675 -14.680 1.00 85.00 69 SER A C 1
ATOM 557 O O . SER A 1 69 ? 0.017 4.703 -15.518 1.00 85.00 69 SER A O 1
ATOM 559 N N . GLY A 1 70 ? 1.830 3.702 -14.631 1.00 75.81 70 GLY A N 1
ATOM 560 C CA . GLY A 1 70 ? 1.972 2.675 -15.663 1.00 75.81 70 GLY A CA 1
ATOM 561 C C . GLY A 1 70 ? 0.993 1.504 -15.566 1.00 75.81 70 GLY A C 1
ATOM 562 O O . GLY A 1 70 ? 0.918 0.742 -16.520 1.00 75.81 70 GLY A O 1
ATOM 563 N N . PHE A 1 71 ? 0.269 1.349 -14.446 1.00 73.12 71 PHE A N 1
ATOM 564 C CA . PHE A 1 71 ? -0.664 0.236 -14.187 1.00 73.12 71 PHE A CA 1
ATOM 565 C C . PHE A 1 71 ? -0.151 -1.127 -14.699 1.00 73.12 71 PHE A C 1
ATOM 567 O O . PHE A 1 71 ? -0.743 -1.742 -15.584 1.00 73.12 71 PHE A O 1
ATOM 574 N N . SER A 1 72 ? 0.972 -1.596 -14.148 1.00 82.38 72 SER A N 1
ATOM 575 C CA . SER A 1 72 ? 1.520 -2.914 -14.486 1.00 82.38 72 SER A CA 1
ATOM 576 C C . SER A 1 72 ? 0.682 -4.031 -13.863 1.00 82.38 72 SER A C 1
ATOM 578 O O . SER A 1 72 ? 0.424 -3.999 -12.664 1.00 82.38 72 SER A O 1
ATOM 580 N N . ALA A 1 73 ? 0.325 -5.053 -14.643 1.00 81.19 73 ALA A N 1
ATOM 581 C CA . ALA A 1 73 ? -0.299 -6.267 -14.106 1.00 81.19 73 ALA A CA 1
ATOM 582 C C . ALA A 1 73 ? 0.657 -7.061 -13.192 1.00 81.19 73 ALA A C 1
ATOM 584 O O . ALA A 1 73 ? 0.219 -7.730 -12.266 1.00 81.19 73 ALA A O 1
ATOM 585 N N . HIS A 1 74 ? 1.973 -6.927 -13.392 1.00 86.62 74 HIS A N 1
ATOM 586 C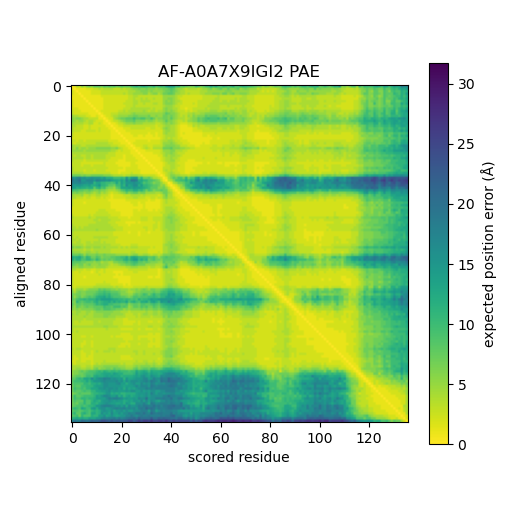 CA . HIS A 1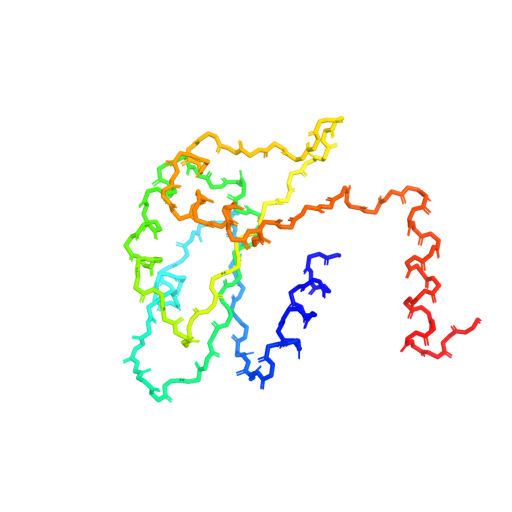 74 ? 2.994 -7.656 -12.628 1.00 86.62 74 HIS A CA 1
ATOM 587 C C . HIS A 1 74 ? 3.376 -6.981 -11.309 1.00 86.62 74 HIS A C 1
ATOM 589 O O . HIS A 1 74 ? 4.179 -7.521 -10.553 1.00 86.62 74 HIS A O 1
ATOM 595 N N . VAL A 1 75 ? 2.860 -5.784 -11.029 1.00 91.00 75 VAL A N 1
ATOM 596 C CA . VAL A 1 75 ? 3.152 -5.064 -9.789 1.00 91.00 75 VAL A CA 1
ATOM 597 C C . VAL A 1 75 ? 1.838 -4.610 -9.189 1.00 91.00 75 VAL A C 1
ATOM 599 O O . VAL A 1 75 ? 1.132 -3.800 -9.780 1.00 91.00 75 VAL A O 1
ATOM 602 N N . TRP A 1 76 ? 1.542 -5.085 -7.984 1.00 93.00 76 TRP A N 1
ATOM 603 C CA . TRP A 1 76 ? 0.374 -4.683 -7.218 1.00 93.00 76 TRP A CA 1
ATOM 604 C C . TRP A 1 76 ? 0.787 -3.888 -5.974 1.00 93.00 76 TRP A C 1
ATOM 606 O O . TRP A 1 76 ? 1.128 -4.469 -4.939 1.00 93.00 76 TRP A O 1
ATOM 616 N N . PRO A 1 77 ? 0.755 -2.546 -6.040 1.00 94.75 77 PRO A N 1
ATOM 617 C CA . PRO A 1 77 ? 1.041 -1.691 -4.898 1.00 94.75 77 PRO A CA 1
ATOM 618 C C . PRO A 1 77 ? -0.112 -1.724 -3.889 1.00 94.75 77 PRO A C 1
ATOM 620 O O . PRO A 1 77 ? -1.269 -1.485 -4.237 1.00 94.75 77 PRO A O 1
ATOM 623 N N . MET A 1 78 ? 0.209 -1.962 -2.620 1.00 95.81 78 MET A N 1
ATOM 624 C CA . MET A 1 78 ? -0.725 -1.956 -1.496 1.00 95.81 78 MET A CA 1
ATOM 625 C C . MET A 1 78 ? -0.225 -0.992 -0.415 1.00 95.81 78 MET A C 1
ATOM 627 O O . MET A 1 78 ? 0.658 -1.320 0.377 1.00 95.81 78 MET A O 1
ATOM 631 N N . ILE A 1 79 ? -0.795 0.213 -0.378 1.00 95.94 79 ILE A N 1
ATOM 632 C CA . ILE A 1 79 ? -0.413 1.267 0.572 1.00 95.94 79 ILE A CA 1
ATOM 633 C C . ILE A 1 79 ? -1.326 1.204 1.799 1.00 95.94 79 ILE A C 1
ATOM 635 O O . ILE A 1 79 ? -2.542 1.361 1.687 1.00 95.94 79 ILE A O 1
ATOM 639 N N . CYS A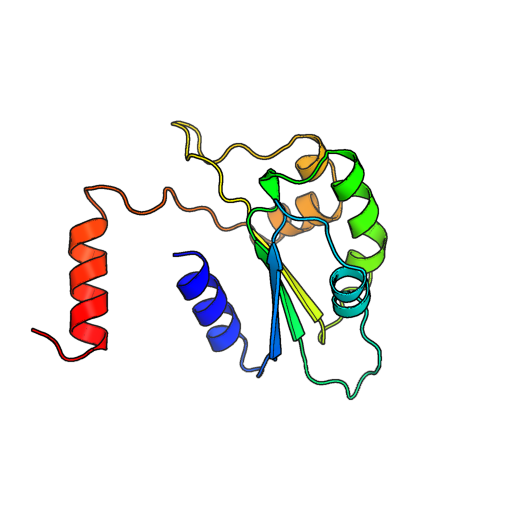 1 80 ? -0.738 0.980 2.972 1.00 95.44 80 CYS A N 1
ATOM 640 C CA . CYS A 1 80 ? -1.452 0.777 4.227 1.00 95.44 80 CYS A CA 1
ATOM 641 C C . CYS A 1 80 ? -1.206 1.951 5.185 1.00 95.44 80 CYS A C 1
ATOM 643 O O . CYS A 1 80 ? -0.089 2.147 5.664 1.00 95.44 80 CYS A O 1
ATOM 645 N N . LEU A 1 81 ? -2.265 2.705 5.489 1.00 93.75 81 LEU A N 1
ATOM 646 C CA . LEU A 1 81 ? -2.269 3.720 6.548 1.00 93.75 81 LEU A CA 1
ATOM 647 C C . LEU A 1 81 ? -2.737 3.073 7.857 1.00 93.75 81 LEU A C 1
ATOM 649 O O . LEU A 1 81 ? -3.834 2.514 7.910 1.00 93.75 81 LEU A O 1
ATOM 653 N N . GLU A 1 82 ? -1.931 3.158 8.912 1.00 91.69 82 GLU A N 1
ATOM 654 C CA . GLU A 1 82 ? -2.136 2.450 10.184 1.00 91.69 82 GLU A CA 1
ATOM 655 C C . GLU A 1 82 ? -2.380 3.428 11.349 1.00 91.69 82 GLU A C 1
ATOM 657 O O . GLU A 1 82 ? -1.857 3.259 12.448 1.00 91.69 82 GLU A O 1
ATOM 662 N N . LYS A 1 83 ? -3.206 4.460 11.116 1.00 86.19 83 LYS A N 1
ATOM 663 C CA . LYS A 1 83 ? -3.557 5.487 12.116 1.00 86.19 83 LYS A CA 1
ATOM 664 C C . LYS A 1 83 ? -4.755 5.109 12.994 1.00 86.19 83 LYS A C 1
ATOM 666 O O . LYS A 1 83 ? -5.606 4.320 12.576 1.00 86.19 83 LYS A O 1
ATOM 671 N N . PRO A 1 84 ? -4.882 5.729 14.186 1.00 83.25 84 PRO A N 1
ATOM 672 C CA . PRO A 1 84 ? -6.075 5.611 15.014 1.00 83.25 84 PRO A CA 1
ATOM 673 C C . PRO A 1 84 ? -7.357 5.939 14.242 1.00 83.25 84 PRO A C 1
ATOM 675 O O . PRO A 1 84 ? -7.429 6.916 13.491 1.00 83.25 84 PRO A O 1
ATOM 678 N N . PHE A 1 85 ? -8.390 5.131 14.462 1.00 83.94 85 PHE A N 1
ATOM 679 C CA . PHE A 1 85 ? -9.685 5.310 13.822 1.00 83.94 85 PHE A CA 1
ATOM 680 C C . PHE A 1 85 ? -10.532 6.305 14.620 1.00 83.94 85 PHE A C 1
ATOM 682 O O . PHE A 1 85 ? -10.924 6.041 15.757 1.00 83.94 85 PHE A O 1
ATOM 689 N N . GLY A 1 86 ? -10.795 7.476 14.040 1.00 81.69 86 GLY A N 1
ATOM 690 C CA . GLY A 1 86 ? -11.627 8.498 14.667 1.00 81.69 86 GLY A CA 1
ATOM 691 C C . GLY A 1 86 ? -13.123 8.210 14.516 1.00 81.69 86 GLY A C 1
ATOM 692 O O . GLY A 1 86 ? -13.541 7.352 13.741 1.00 81.69 86 GLY A O 1
ATOM 693 N N . LYS A 1 87 ? -13.964 9.009 15.189 1.00 77.50 87 LYS A N 1
ATOM 694 C CA . LYS A 1 87 ? -15.438 8.921 15.080 1.00 77.50 87 LYS A CA 1
ATOM 695 C C . LYS A 1 87 ? -15.963 9.059 13.642 1.00 77.50 87 LYS A C 1
ATOM 697 O O . LYS A 1 87 ? -17.036 8.556 13.342 1.00 77.50 87 LYS A O 1
ATOM 702 N N . LYS A 1 88 ? -15.225 9.763 12.774 1.00 81.62 88 LYS A N 1
ATOM 703 C CA . LYS A 1 88 ? -15.575 10.006 11.363 1.00 81.62 88 LYS A CA 1
ATOM 704 C C . LYS A 1 88 ? -14.864 9.061 10.382 1.00 81.62 88 LYS A C 1
ATOM 706 O O . LYS A 1 88 ? -14.975 9.267 9.180 1.00 81.62 88 LYS A O 1
ATOM 711 N N . GLY A 1 89 ? -14.131 8.059 10.871 1.00 82.44 89 GLY A N 1
ATOM 712 C CA . GLY A 1 89 ? -13.290 7.190 10.046 1.00 82.44 89 GLY A CA 1
ATOM 713 C C . GLY A 1 89 ? -11.788 7.441 10.228 1.00 82.44 89 GLY A C 1
ATOM 714 O O . GLY A 1 89 ? -11.387 8.207 11.115 1.00 82.44 89 GLY A O 1
ATOM 715 N N . PRO A 1 90 ? -10.942 6.787 9.412 1.00 86.31 90 PRO A N 1
ATOM 716 C CA . PRO A 1 90 ? -9.503 6.991 9.453 1.00 86.31 90 PRO A CA 1
ATOM 717 C C . PRO A 1 90 ? -9.156 8.347 8.832 1.00 86.31 90 PRO A C 1
ATOM 719 O O . PRO A 1 90 ? -9.694 8.727 7.791 1.00 86.31 90 PRO A O 1
ATOM 722 N N . ALA A 1 91 ? -8.248 9.087 9.465 1.00 86.75 91 ALA A N 1
ATOM 723 C CA . ALA A 1 91 ? -7.758 10.342 8.910 1.00 86.75 91 ALA A CA 1
ATOM 724 C C . ALA A 1 91 ? -6.809 10.065 7.734 1.00 86.75 91 ALA A C 1
ATOM 726 O O . ALA A 1 91 ? -5.807 9.367 7.894 1.00 86.75 91 ALA A O 1
ATOM 727 N N . VAL A 1 92 ? -7.109 10.639 6.568 1.00 90.50 92 VAL A N 1
ATOM 728 C CA . VAL A 1 92 ? -6.261 10.541 5.373 1.00 90.50 92 VAL A CA 1
ATOM 729 C C . VAL A 1 92 ? -5.458 11.838 5.217 1.00 90.50 92 VAL A C 1
ATOM 731 O O . VAL A 1 92 ? -6.066 12.913 5.212 1.00 90.50 92 VAL A O 1
ATOM 734 N N . PRO A 1 93 ? -4.117 11.779 5.087 1.00 90.94 93 PRO A N 1
ATOM 735 C CA . PRO A 1 93 ? -3.295 12.966 4.858 1.00 90.94 93 PRO A CA 1
ATOM 736 C C . PRO A 1 93 ? -3.724 13.735 3.604 1.00 90.94 93 PRO A C 1
ATOM 738 O O . PRO A 1 93 ? -3.954 13.138 2.551 1.00 90.94 93 PRO A O 1
ATOM 741 N N . LYS A 1 94 ? -3.777 15.071 3.687 1.00 93.38 94 LYS A N 1
ATOM 742 C CA . LYS A 1 94 ? -4.155 15.926 2.547 1.00 93.38 94 LYS A CA 1
ATOM 743 C C . LYS A 1 94 ? -3.184 15.783 1.371 1.00 93.38 94 LYS A C 1
ATOM 745 O O . LYS A 1 94 ? -3.613 15.819 0.222 1.00 93.38 94 LYS A O 1
ATOM 750 N N . ALA A 1 95 ? -1.895 15.598 1.658 1.00 95.31 95 ALA A N 1
ATOM 751 C CA . ALA A 1 95 ? -0.868 15.385 0.644 1.00 95.31 95 ALA A CA 1
ATOM 752 C C . ALA A 1 95 ? -1.056 14.078 -0.144 1.00 95.31 95 ALA A C 1
ATOM 754 O O . ALA A 1 95 ? -0.647 14.017 -1.301 1.00 95.31 95 ALA A O 1
ATOM 755 N N . LEU A 1 96 ? -1.711 13.070 0.447 1.00 95.50 96 LEU A N 1
ATOM 756 C CA . LEU A 1 96 ? -2.104 11.829 -0.222 1.00 95.50 96 LEU A CA 1
ATOM 757 C C . LEU A 1 96 ? -3.442 11.983 -0.957 1.00 95.50 96 LEU A C 1
ATOM 759 O O . LEU A 1 96 ? -3.546 11.612 -2.124 1.00 95.50 96 LEU A O 1
ATOM 763 N N . SER 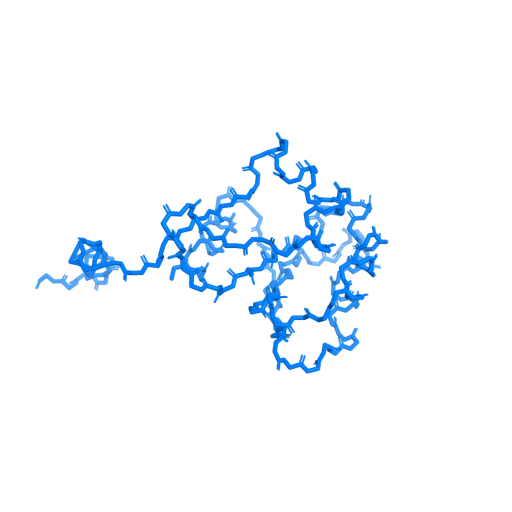A 1 97 ? -4.469 12.540 -0.307 1.00 95.31 97 SER A N 1
ATOM 764 C CA . SER A 1 97 ? -5.809 12.629 -0.907 1.00 95.31 97 SER A CA 1
ATOM 765 C C . SER A 1 97 ? -5.886 13.572 -2.113 1.00 95.31 97 SER A C 1
ATOM 767 O O . SER A 1 97 ? -6.775 13.433 -2.953 1.00 95.31 97 SER A O 1
ATOM 769 N N . SER A 1 98 ? -4.934 14.499 -2.244 1.00 96.25 98 SER A N 1
ATOM 770 C CA . SER A 1 98 ? -4.787 15.359 -3.422 1.00 96.25 98 SER A CA 1
ATOM 771 C C . SER A 1 98 ? -4.183 14.651 -4.642 1.00 96.25 98 SER A C 1
ATOM 773 O O . SER A 1 98 ? -4.223 15.204 -5.742 1.00 96.25 98 SER A O 1
ATOM 775 N N . GLN A 1 99 ? -3.628 13.445 -4.485 1.00 96.56 99 GLN A N 1
ATOM 776 C CA . GLN A 1 99 ? -2.918 12.757 -5.561 1.00 96.56 99 GLN A CA 1
ATOM 777 C C . GLN A 1 99 ? -3.884 12.103 -6.563 1.00 96.56 99 GLN A C 1
ATOM 779 O O . GLN A 1 99 ? -4.882 11.498 -6.158 1.00 96.56 99 GLN A O 1
ATOM 784 N N . PRO A 1 100 ? -3.571 12.109 -7.876 1.00 94.44 100 PRO A N 1
ATOM 785 C CA . PRO A 1 100 ? -4.440 11.510 -8.892 1.00 94.44 100 PRO A CA 1
ATOM 786 C C . PRO A 1 100 ? -4.713 10.016 -8.672 1.00 94.44 100 PRO A C 1
ATOM 788 O O . PRO A 1 100 ? -5.838 9.557 -8.853 1.00 94.44 100 PRO A O 1
ATOM 791 N N . TYR A 1 101 ? -3.704 9.249 -8.244 1.00 93.88 101 TYR A N 1
ATOM 792 C CA . TYR A 1 101 ? -3.858 7.813 -7.992 1.00 93.88 101 TYR A CA 1
ATOM 793 C C . TYR A 1 101 ? -4.786 7.525 -6.803 1.00 93.88 101 TYR A C 1
ATOM 795 O O . TYR A 1 101 ? -5.509 6.530 -6.822 1.00 93.88 101 TYR A O 1
ATOM 803 N N . TYR A 1 102 ? -4.834 8.413 -5.803 1.00 95.31 102 TYR A N 1
ATOM 804 C CA . TYR A 1 102 ? -5.773 8.291 -4.690 1.00 95.31 102 TYR A CA 1
ATOM 805 C C . TYR A 1 102 ? -7.212 8.498 -5.174 1.00 95.31 102 TYR A C 1
ATOM 807 O O . TYR A 1 102 ? -8.090 7.689 -4.885 1.00 95.31 102 TYR A O 1
ATOM 815 N N . GLN A 1 103 ? -7.445 9.529 -5.990 1.00 95.12 103 GLN A N 1
ATOM 816 C CA . GLN A 1 103 ? -8.760 9.791 -6.585 1.00 95.12 103 GLN A CA 1
ATOM 817 C C . GLN A 1 103 ? -9.235 8.626 -7.468 1.00 95.12 103 GLN A C 1
ATOM 819 O O . GLN A 1 103 ? -10.422 8.301 -7.489 1.00 95.12 103 GLN A O 1
ATOM 824 N N . VAL A 1 104 ? -8.320 7.968 -8.192 1.00 94.19 104 VAL A N 1
ATOM 825 C CA . VAL A 1 104 ? -8.631 6.741 -8.945 1.00 94.19 104 VAL A CA 1
ATOM 826 C C . VAL A 1 104 ? -9.026 5.607 -8.000 1.00 94.19 104 VAL A C 1
ATOM 828 O O . VAL A 1 104 ? -10.060 4.978 -8.229 1.00 94.19 104 VAL A O 1
ATOM 831 N N . ALA A 1 105 ? -8.256 5.367 -6.935 1.00 94.69 105 ALA A N 1
ATOM 832 C CA . ALA A 1 105 ? -8.558 4.331 -5.949 1.00 94.69 105 ALA A CA 1
ATOM 833 C C . ALA A 1 105 ? -9.924 4.552 -5.279 1.00 94.69 105 ALA A C 1
ATOM 835 O O . ALA A 1 105 ? -10.676 3.597 -5.083 1.00 94.69 105 ALA A O 1
ATOM 836 N N . GLU A 1 106 ? -10.282 5.803 -4.987 1.00 95.06 106 GLU A N 1
ATOM 837 C CA . GLU A 1 106 ? -11.593 6.171 -4.451 1.00 95.06 106 GLU A CA 1
ATOM 838 C C . GLU A 1 106 ? -12.717 5.873 -5.457 1.00 95.06 106 GLU A C 1
ATOM 840 O O . GLU A 1 106 ? -13.647 5.126 -5.143 1.00 95.06 106 GLU A O 1
ATOM 845 N N . LYS A 1 107 ? -12.597 6.357 -6.703 1.00 96.12 107 LYS A N 1
ATOM 846 C CA . LYS A 1 107 ? -13.583 6.112 -7.775 1.00 96.12 107 LYS A CA 1
ATOM 847 C C . LYS A 1 107 ? -13.780 4.625 -8.070 1.00 96.12 107 LYS A C 1
ATOM 849 O O . LYS A 1 107 ? -14.899 4.189 -8.331 1.00 96.12 107 LYS A O 1
ATOM 854 N N . ARG A 1 108 ? -12.700 3.842 -8.027 1.00 94.12 108 ARG A N 1
ATOM 855 C CA . ARG A 1 108 ? -12.708 2.388 -8.252 1.00 94.12 108 ARG A CA 1
ATOM 856 C C . ARG A 1 108 ? -13.089 1.581 -7.006 1.00 94.12 108 ARG A C 1
ATOM 858 O O . ARG A 1 108 ? -13.173 0.360 -7.095 1.00 94.12 108 ARG A O 1
ATOM 865 N N . ARG A 1 109 ? -13.343 2.239 -5.866 1.00 94.81 109 ARG A N 1
ATOM 866 C CA . ARG A 1 109 ? -13.665 1.612 -4.571 1.00 94.81 109 ARG A CA 1
ATOM 867 C C . ARG A 1 109 ? -12.594 0.625 -4.085 1.00 94.81 109 ARG A C 1
ATOM 869 O O . ARG A 1 109 ? -12.905 -0.395 -3.478 1.00 94.81 109 ARG A O 1
ATOM 876 N N . TRP A 1 110 ? -11.324 0.931 -4.342 1.00 93.94 110 TRP A N 1
ATOM 877 C CA . TRP A 1 110 ? -10.179 0.140 -3.874 1.00 93.94 110 TRP A CA 1
ATOM 878 C C . TRP A 1 110 ? -9.785 0.457 -2.430 1.00 93.94 110 TRP A C 1
ATOM 880 O O . TRP A 1 110 ? -9.085 -0.325 -1.789 1.00 93.94 110 TRP A O 1
ATOM 890 N N . ILE A 1 111 ? -10.241 1.594 -1.906 1.00 94.12 111 ILE A N 1
ATOM 891 C CA . ILE A 1 111 ? -9.959 2.009 -0.536 1.00 94.12 111 ILE A CA 1
ATOM 892 C C . ILE A 1 111 ? -10.796 1.165 0.423 1.00 94.12 111 ILE A C 1
ATOM 894 O O . ILE A 1 111 ? -12.023 1.247 0.451 1.00 94.12 111 ILE A O 1
ATOM 898 N N . TRP A 1 112 ? -10.111 0.366 1.234 1.00 92.31 112 TRP A N 1
ATOM 899 C CA . TRP A 1 112 ? -10.706 -0.392 2.325 1.00 92.31 112 TRP A CA 1
ATOM 900 C C . TRP A 1 112 ? -10.300 0.226 3.659 1.00 92.31 112 TRP A C 1
ATOM 902 O O . TRP A 1 112 ? -9.132 0.544 3.875 1.00 92.31 112 TRP A O 1
ATOM 912 N N . THR A 1 113 ? -11.264 0.378 4.564 1.00 90.88 113 THR A N 1
ATOM 913 C CA . THR A 1 113 ? -11.036 0.925 5.902 1.00 90.88 113 THR A CA 1
ATOM 914 C C . THR A 1 113 ? -11.562 -0.032 6.962 1.00 90.88 113 THR A C 1
ATOM 916 O O . THR A 1 113 ? -12.516 -0.778 6.741 1.00 90.88 113 THR A O 1
ATOM 919 N N . SER A 1 114 ? -10.921 -0.034 8.128 1.00 87.19 114 SER A N 1
ATOM 920 C CA . SER A 1 114 ? -11.351 -0.843 9.261 1.00 87.19 114 SER A CA 1
ATOM 921 C C . SER A 1 114 ? -10.935 -0.185 10.575 1.00 87.19 114 SER A C 1
ATOM 923 O O . SER A 1 114 ? -9.793 0.269 10.667 1.00 87.19 114 SER A O 1
ATOM 925 N N . PRO A 1 115 ? -11.813 -0.156 11.598 1.00 83.38 115 PRO A N 1
ATOM 926 C CA . PRO A 1 115 ? -11.518 0.442 12.899 1.00 83.38 115 PRO A CA 1
ATOM 927 C C . PRO A 1 115 ? -10.499 -0.329 13.741 1.00 83.38 115 PRO A C 1
ATOM 929 O O . PRO A 1 115 ? -10.198 0.080 14.859 1.00 83.38 115 PRO A O 1
ATOM 932 N N . GLY A 1 116 ? -9.955 -1.435 13.229 1.00 78.56 116 GLY A N 1
ATOM 933 C CA . GLY A 1 116 ? -9.136 -2.328 14.033 1.00 78.56 116 GLY A CA 1
ATOM 934 C C . GLY A 1 116 ? -9.997 -3.273 14.872 1.00 78.56 116 GLY A C 1
ATOM 935 O O . GLY A 1 116 ? -11.203 -3.410 14.666 1.00 78.56 116 GLY A O 1
ATOM 936 N N . LEU A 1 117 ? -9.347 -3.986 15.789 1.00 74.69 117 LEU A N 1
ATOM 937 C CA . LEU A 1 117 ? -10.036 -4.844 16.745 1.00 74.69 117 LEU A CA 1
ATOM 938 C C . LEU A 1 117 ? -10.764 -3.964 17.759 1.00 74.69 117 LEU A C 1
ATOM 940 O O . LEU A 1 117 ? -10.141 -3.377 18.642 1.00 74.69 117 LEU A O 1
ATOM 944 N N . THR A 1 118 ? -12.084 -3.879 17.642 1.00 73.38 118 THR A N 1
ATOM 945 C CA . THR A 1 118 ? -12.918 -3.291 18.692 1.00 73.38 118 THR A CA 1
ATOM 946 C C . THR A 1 118 ? -13.274 -4.363 19.726 1.00 73.38 118 THR A C 1
ATOM 948 O O . THR A 1 118 ? -13.235 -5.559 19.430 1.00 73.38 118 THR A O 1
ATOM 951 N N . ARG A 1 119 ? -13.672 -3.970 20.948 1.00 70.44 119 ARG A N 1
ATOM 952 C CA . ARG A 1 119 ? -14.152 -4.935 21.964 1.00 70.44 119 ARG A CA 1
ATOM 953 C C . ARG A 1 119 ? -15.304 -5.805 21.449 1.00 70.44 119 ARG A C 1
ATOM 955 O O . ARG A 1 119 ? -15.419 -6.954 21.854 1.00 70.44 119 ARG A O 1
ATOM 962 N N . LYS A 1 120 ? -16.136 -5.258 20.560 1.00 73.94 120 LYS A N 1
ATOM 963 C CA . LYS A 1 120 ? -17.278 -5.954 19.964 1.00 73.94 120 LYS A CA 1
ATOM 964 C C . LYS A 1 120 ? -16.840 -7.001 18.935 1.00 73.94 120 LYS A C 1
ATOM 966 O O . LYS A 1 120 ? -17.405 -8.088 18.904 1.00 73.94 120 LYS A O 1
ATOM 971 N N . ASP A 1 121 ? -15.815 -6.693 18.143 1.00 73.44 121 ASP A N 1
ATOM 972 C CA . ASP A 1 121 ? -15.386 -7.534 17.014 1.00 73.44 121 ASP A CA 1
ATOM 973 C C . ASP A 1 121 ? -14.314 -8.565 17.407 1.00 73.44 121 ASP A C 1
ATOM 975 O O . ASP A 1 121 ? -13.999 -9.476 16.643 1.00 73.44 121 ASP A O 1
ATOM 979 N N . MET A 1 122 ? -13.774 -8.456 18.624 1.00 78.19 122 MET A N 1
ATOM 980 C CA . MET A 1 122 ? -12.724 -9.335 19.138 1.00 78.19 122 MET A CA 1
ATOM 981 C C . MET A 1 122 ? -13.192 -10.781 19.336 1.00 78.19 122 MET A C 1
ATOM 983 O O . MET A 1 122 ? -12.513 -11.701 18.887 1.00 78.19 122 MET A O 1
ATOM 987 N N . ALA A 1 123 ? -14.345 -10.994 19.977 1.00 79.94 123 ALA A N 1
ATOM 988 C CA . ALA A 1 123 ? -14.851 -12.342 20.242 1.00 79.94 123 ALA A CA 1
ATOM 989 C C . ALA A 1 123 ? -15.216 -13.113 18.952 1.00 79.94 123 ALA A C 1
ATOM 991 O O . ALA A 1 123 ? -14.777 -14.256 18.820 1.00 79.94 123 ALA A O 1
ATOM 992 N N . PRO A 1 124 ? -15.919 -12.514 17.965 1.00 80.81 124 PRO A N 1
ATOM 993 C CA . PRO A 1 124 ? -16.117 -13.143 16.659 1.00 80.81 124 PRO A CA 1
ATOM 994 C C . PRO A 1 124 ? -14.798 -13.471 15.951 1.00 80.81 124 PRO A C 1
ATOM 996 O O . PRO A 1 124 ? -14.619 -14.598 15.503 1.00 80.81 124 PRO A O 1
ATOM 999 N N . MET A 1 125 ? -13.834 -12.539 15.923 1.00 79.31 125 MET A N 1
ATOM 1000 C CA . MET A 1 125 ? -12.555 -12.777 15.242 1.00 79.31 125 MET A CA 1
ATOM 1001 C C . MET A 1 125 ? -11.756 -13.923 15.882 1.00 79.31 125 MET A C 1
ATOM 1003 O O . MET A 1 125 ? -11.131 -14.706 15.169 1.00 79.31 125 MET A O 1
ATOM 1007 N N . LEU A 1 126 ? -11.762 -14.029 17.215 1.00 81.38 126 LEU A N 1
ATOM 1008 C CA . LEU A 1 126 ? -11.115 -15.134 17.930 1.00 81.38 126 LEU A CA 1
ATOM 1009 C C . LEU A 1 126 ? -11.791 -16.471 17.631 1.00 81.38 126 LEU A C 1
ATOM 1011 O O . LEU A 1 126 ? -11.095 -17.462 17.430 1.00 81.38 126 LEU A O 1
ATOM 1015 N N . LYS A 1 127 ? -13.125 -16.491 17.553 1.00 84.06 127 LYS A N 1
ATOM 1016 C CA . LYS A 1 127 ? -13.889 -17.689 17.198 1.00 84.06 127 LYS A CA 1
ATOM 1017 C C . LYS A 1 127 ? -13.590 -18.147 15.769 1.00 84.06 127 LYS A C 1
ATOM 1019 O O . LYS A 1 127 ? -13.320 -19.326 15.563 1.00 84.06 127 LYS A O 1
ATOM 1024 N N . ASP A 1 128 ? -13.568 -17.225 14.809 1.00 83.50 128 ASP A N 1
ATOM 1025 C CA . ASP A 1 128 ? -13.220 -17.527 13.414 1.00 83.50 128 ASP A CA 1
ATOM 1026 C C . ASP A 1 128 ? -11.775 -18.033 13.299 1.00 83.50 128 ASP A C 1
ATOM 1028 O O . ASP A 1 128 ? -11.494 -18.994 12.583 1.00 83.50 128 ASP A O 1
ATOM 1032 N N . TRP A 1 129 ? -10.851 -17.413 14.042 1.00 83.00 129 TRP A N 1
ATOM 1033 C CA . TRP A 1 129 ? -9.455 -17.839 14.095 1.00 83.00 129 TRP A CA 1
ATOM 1034 C C . TRP A 1 129 ? -9.295 -19.240 14.699 1.00 83.00 129 TRP A C 1
ATOM 1036 O O . TRP A 1 129 ? -8.561 -20.055 14.141 1.00 83.00 129 TRP A O 1
ATOM 1046 N N . ALA A 1 130 ? -9.987 -19.527 15.805 1.00 84.06 130 ALA A N 1
ATOM 1047 C CA . ALA A 1 130 ? -9.962 -20.831 16.460 1.00 84.06 130 ALA A CA 1
ATOM 1048 C C . ALA A 1 130 ? -10.549 -21.911 15.537 1.00 84.06 130 ALA A C 1
ATOM 1050 O O . ALA A 1 130 ? -9.889 -22.917 15.275 1.00 84.06 130 ALA A O 1
ATOM 1051 N N . GLY A 1 131 ? -11.704 -21.639 14.919 1.00 85.94 131 GLY A N 1
ATOM 1052 C CA . GLY A 1 131 ? -12.335 -22.533 13.947 1.00 8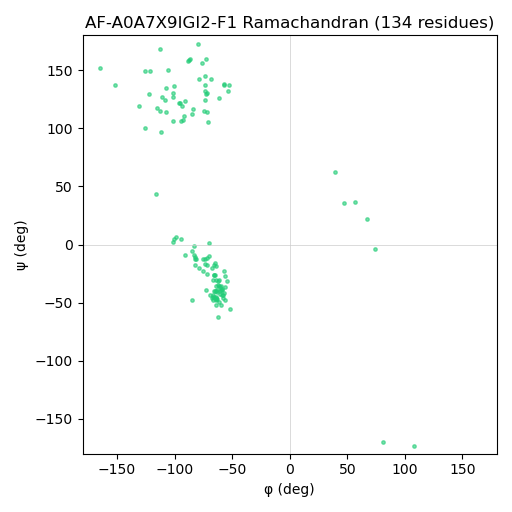5.94 131 GLY A CA 1
ATOM 1053 C C . GLY A 1 131 ? -11.441 -22.833 12.741 1.00 85.94 131 GLY A C 1
ATOM 1054 O O . GLY A 1 131 ? -11.275 -23.993 12.373 1.00 85.94 131 GLY A O 1
ATOM 1055 N N . ALA A 1 132 ? -10.769 -21.821 12.180 1.00 84.44 132 ALA A N 1
ATOM 1056 C CA . ALA A 1 132 ? -9.812 -22.006 11.083 1.00 84.44 132 ALA A CA 1
ATOM 1057 C C . ALA A 1 132 ? -8.578 -22.847 11.472 1.00 84.44 132 ALA A C 1
ATOM 1059 O O . ALA A 1 132 ? -7.864 -23.345 10.601 1.00 84.44 132 ALA A O 1
ATOM 1060 N N . LYS A 1 133 ? -8.306 -22.996 12.773 1.00 84.88 133 LYS A N 1
ATOM 1061 C CA . LYS A 1 133 ? -7.230 -23.826 13.328 1.00 84.88 133 LYS A CA 1
ATOM 1062 C C . LYS A 1 133 ? -7.719 -25.172 13.871 1.00 84.88 133 LYS A C 1
ATOM 1064 O O . LYS A 1 133 ? -6.898 -25.928 14.379 1.00 84.88 133 LYS A O 1
ATOM 1069 N N . GLY A 1 134 ? -9.015 -25.474 13.758 1.00 85.06 134 GLY A N 1
ATOM 1070 C CA . GLY A 1 134 ? -9.615 -26.677 14.340 1.00 85.06 134 GLY A CA 1
ATOM 1071 C C . GLY A 1 134 ? -9.627 -26.670 15.871 1.00 85.06 134 GLY A C 1
ATOM 1072 O O . GLY A 1 134 ? -9.680 -27.730 16.486 1.00 85.06 134 GLY A O 1
ATOM 1073 N N . LEU A 1 135 ? -9.539 -25.490 16.486 1.00 74.25 135 LEU A N 1
ATOM 1074 C CA . LEU A 1 135 ? -9.605 -25.295 17.929 1.00 74.25 135 LEU A CA 1
ATOM 1075 C C . LEU A 1 135 ? -11.056 -24.937 18.287 1.00 74.25 135 LEU A C 1
ATOM 1077 O O . LEU A 1 135 ? -11.597 -23.972 17.740 1.00 74.25 135 LEU A O 1
ATOM 1081 N N . SER A 1 136 ? -11.688 -25.728 19.159 1.00 68.69 136 SER A N 1
ATOM 1082 C CA . SER A 1 136 ? -13.068 -25.525 19.634 1.00 68.69 136 SER A CA 1
ATOM 1083 C C . SER A 1 136 ? -13.110 -24.988 21.054 1.00 68.69 136 SER A C 1
ATOM 1085 O O . SER A 1 136 ? -12.415 -25.602 21.896 1.00 68.69 136 SER A O 1
#

Radius of gyration: 16.47 Å; Cα co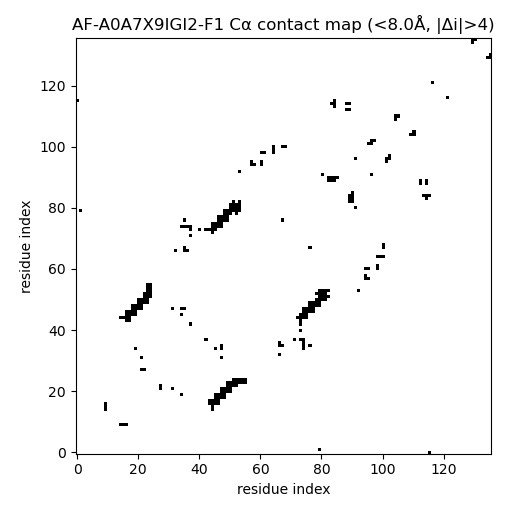ntacts (8 Å, |Δi|>4): 151; chains: 1; bounding box: 33×43×41 Å

pLDDT: mean 88.46, std 7.97, range [63.69, 97.44]